Protein AF-E5DSZ2-F1 (afdb_monomer_lite)

Structure (mmCIF, N/CA/C/O backbone):
data_AF-E5DSZ2-F1
#
_entry.id   AF-E5DSZ2-F1
#
loop_
_atom_site.group_PDB
_atom_site.id
_atom_site.type_symbol
_atom_site.label_atom_id
_atom_site.label_alt_id
_atom_site.label_comp_id
_atom_site.label_asym_id
_atom_site.label_entity_id
_atom_site.label_seq_id
_atom_site.pdbx_PDB_ins_code
_atom_site.Cartn_x
_atom_site.Cartn_y
_atom_site.Cartn_z
_atom_site.occupancy
_atom_site.B_iso_or_equiv
_atom_site.auth_seq_id
_atom_site.auth_comp_id
_atom_site.auth_asym_id
_atom_site.auth_atom_id
_atom_site.pdbx_PDB_model_num
ATOM 1 N N . MET A 1 1 ? 12.166 -7.150 9.307 1.00 88.81 1 MET A N 1
ATOM 2 C CA . MET A 1 1 ? 11.653 -8.539 9.381 1.00 88.81 1 MET A CA 1
ATOM 3 C C . MET A 1 1 ? 12.293 -9.318 8.244 1.00 88.81 1 MET A C 1
ATOM 5 O O . MET A 1 1 ? 12.359 -8.753 7.164 1.00 88.81 1 MET A O 1
ATOM 9 N N . ASP A 1 2 ? 12.718 -10.570 8.440 1.00 96.94 2 ASP A N 1
ATOM 10 C CA . ASP A 1 2 ? 13.295 -11.400 7.360 1.00 96.94 2 ASP A CA 1
ATOM 11 C C . ASP A 1 2 ? 12.182 -11.939 6.436 1.00 96.94 2 ASP A C 1
ATOM 13 O O . ASP A 1 2 ? 11.826 -13.118 6.454 1.00 96.94 2 ASP A O 1
ATOM 17 N N . GLY A 1 3 ? 11.544 -11.032 5.692 1.00 97.12 3 GLY A N 1
ATOM 18 C CA . GLY A 1 3 ? 10.435 -11.312 4.781 1.00 97.12 3 GLY A CA 1
ATOM 19 C C . GLY A 1 3 ? 10.850 -11.281 3.310 1.00 97.12 3 GLY A C 1
ATOM 20 O O . GLY A 1 3 ? 11.953 -10.879 2.960 1.00 97.12 3 GLY A O 1
ATOM 21 N N . VAL A 1 4 ? 9.925 -11.641 2.413 1.00 98.06 4 VAL A N 1
ATOM 22 C CA . VAL A 1 4 ? 10.192 -11.684 0.958 1.00 98.06 4 VAL A CA 1
ATOM 23 C C . VAL A 1 4 ? 10.476 -10.321 0.319 1.00 98.06 4 VAL A C 1
ATOM 25 O O . VAL A 1 4 ? 10.918 -10.274 -0.822 1.00 98.06 4 VAL A O 1
ATOM 28 N N . HIS A 1 5 ? 10.222 -9.220 1.028 1.00 98.25 5 HIS A N 1
ATOM 29 C CA . HIS A 1 5 ? 10.560 -7.875 0.566 1.00 98.25 5 HIS A CA 1
ATOM 30 C C . HIS A 1 5 ? 12.078 -7.619 0.559 1.00 98.25 5 HIS A C 1
ATOM 32 O O . HIS A 1 5 ? 12.536 -6.740 -0.174 1.00 98.25 5 HIS A O 1
ATOM 38 N N . ASP A 1 6 ? 12.858 -8.378 1.341 1.00 98.62 6 ASP A N 1
ATOM 39 C CA . ASP A 1 6 ? 14.320 -8.296 1.364 1.00 98.62 6 ASP A CA 1
ATOM 40 C C . ASP A 1 6 ? 14.916 -9.060 0.170 1.00 98.62 6 ASP A C 1
ATOM 42 O O . ASP A 1 6 ? 15.394 -10.191 0.255 1.00 98.62 6 ASP A O 1
ATOM 46 N N . LEU A 1 7 ? 14.782 -8.449 -1.008 1.00 98.44 7 LEU A N 1
ATOM 47 C CA . LEU A 1 7 ? 15.125 -9.060 -2.294 1.00 98.44 7 LEU A CA 1
ATOM 48 C C . LEU A 1 7 ? 16.615 -8.940 -2.653 1.00 98.44 7 LEU A C 1
ATOM 50 O O . LEU A 1 7 ? 17.055 -9.500 -3.663 1.00 98.44 7 LEU A O 1
ATOM 54 N N . ALA A 1 8 ? 17.405 -8.194 -1.877 1.00 98.56 8 ALA A N 1
ATOM 55 C CA . ALA A 1 8 ? 18.798 -7.923 -2.203 1.00 98.56 8 ALA A CA 1
ATOM 56 C C . ALA A 1 8 ? 19.640 -9.210 -2.132 1.00 98.56 8 ALA A C 1
ATOM 58 O O . ALA A 1 8 ? 19.802 -9.822 -1.084 1.00 98.56 8 ALA A O 1
ATOM 59 N N . GLY A 1 9 ? 20.205 -9.621 -3.271 1.00 98.38 9 GLY A N 1
ATOM 60 C CA . GLY A 1 9 ? 21.022 -10.836 -3.372 1.00 98.38 9 GLY A CA 1
ATOM 61 C C . GLY A 1 9 ? 20.255 -12.108 -3.752 1.00 98.38 9 GLY A C 1
ATOM 62 O O . GLY A 1 9 ? 20.889 -13.137 -3.989 1.00 98.38 9 GLY A O 1
ATOM 63 N N . VAL A 1 10 ? 18.926 -12.051 -3.895 1.00 98.56 10 VAL A N 1
ATOM 64 C CA . VAL A 1 10 ? 18.129 -13.179 -4.403 1.00 98.56 10 VAL A CA 1
ATOM 65 C C . VAL A 1 10 ? 18.471 -13.451 -5.874 1.00 98.56 10 VAL A C 1
ATOM 67 O O . VAL A 1 10 ? 18.469 -12.552 -6.715 1.00 98.56 10 VAL A O 1
ATOM 70 N N . GLN A 1 11 ? 18.749 -14.713 -6.205 1.00 98.69 11 GLN A N 1
ATOM 71 C CA . GLN A 1 11 ? 19.030 -15.161 -7.572 1.00 98.69 11 GLN A CA 1
ATOM 72 C C . GLN A 1 11 ? 17.762 -15.696 -8.256 1.00 98.69 11 GLN A C 1
ATOM 74 O O . GLN A 1 11 ? 16.897 -16.275 -7.604 1.00 98.69 11 GLN A O 1
ATOM 79 N N . GLY A 1 12 ? 17.675 -15.553 -9.584 1.00 98.44 12 GLY A N 1
ATOM 80 C CA . GLY A 1 12 ? 16.615 -16.165 -10.405 1.00 98.44 12 GLY A CA 1
ATOM 81 C C . GLY A 1 12 ? 15.659 -15.193 -11.104 1.00 98.44 12 GLY A C 1
ATOM 82 O O . GLY A 1 12 ? 14.897 -15.625 -11.966 1.00 98.44 12 GLY A O 1
ATOM 83 N N . PHE A 1 13 ? 15.712 -13.891 -10.802 1.00 98.75 13 PHE A N 1
ATOM 84 C CA . PHE A 1 13 ? 14.963 -12.880 -11.557 1.00 98.75 13 PHE A CA 1
ATOM 85 C C . PHE A 1 13 ? 15.520 -12.681 -12.977 1.00 98.75 13 PHE A C 1
ATOM 87 O O . PHE A 1 13 ? 16.704 -12.894 -13.244 1.00 98.75 13 PHE A O 1
ATOM 94 N N . GLY A 1 14 ? 14.649 -12.254 -13.896 1.00 98.44 14 GLY A N 1
ATOM 95 C CA . GLY A 1 14 ? 15.021 -11.877 -15.260 1.00 98.44 14 GLY A CA 1
ATOM 96 C C . GLY A 1 14 ? 15.699 -10.503 -15.350 1.00 98.44 14 GLY A C 1
ATOM 97 O O . GLY A 1 14 ? 16.132 -9.920 -14.359 1.00 98.44 14 GLY A O 1
ATOM 98 N N . LYS A 1 15 ? 15.778 -9.959 -16.569 1.00 98.62 15 LYS A N 1
ATOM 99 C CA . LYS A 1 15 ? 16.280 -8.595 -16.796 1.00 98.62 15 LYS A CA 1
ATOM 100 C C . LYS A 1 15 ? 15.291 -7.556 -16.262 1.00 98.62 15 LYS A C 1
ATOM 102 O O . LYS A 1 15 ? 14.082 -7.755 -16.347 1.00 98.62 15 LYS A O 1
ATOM 107 N N . VAL A 1 16 ? 15.810 -6.418 -15.804 1.00 98.56 16 VAL A N 1
ATOM 108 C CA . VAL A 1 16 ? 14.995 -5.234 -15.493 1.00 98.56 16 VAL A CA 1
ATOM 109 C C . VAL A 1 16 ? 14.261 -4.775 -16.76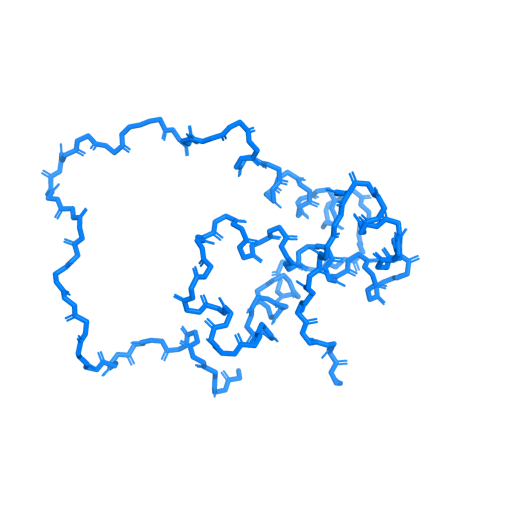6 1.00 98.56 16 VAL A C 1
ATOM 111 O O . VAL A 1 16 ? 14.911 -4.647 -17.808 1.00 98.56 16 VAL A O 1
ATOM 114 N N . PRO A 1 17 ? 12.939 -4.524 -16.722 1.00 98.19 17 PRO A N 1
ATOM 115 C CA . PRO A 1 17 ? 12.135 -4.188 -17.899 1.00 98.19 17 PRO A CA 1
ATOM 116 C C . PRO A 1 17 ? 12.245 -2.698 -18.272 1.00 98.19 17 PRO A C 1
ATOM 118 O O . PRO A 1 17 ? 11.247 -1.992 -18.362 1.00 98.19 17 PRO A O 1
ATOM 121 N N . HIS A 1 18 ? 13.465 -2.197 -18.463 1.00 98.56 18 HIS A N 1
ATOM 122 C CA . HIS A 1 18 ? 13.717 -0.814 -18.866 1.00 98.56 18 HIS A CA 1
ATOM 123 C C . HIS A 1 18 ? 15.057 -0.691 -19.604 1.00 98.56 18 HIS A C 1
ATOM 125 O O . HIS A 1 18 ? 15.983 -1.472 -19.381 1.00 98.56 18 HIS A O 1
ATOM 131 N N . THR A 1 19 ? 15.178 0.321 -20.461 1.00 98.19 19 THR A N 1
ATOM 132 C CA . THR A 1 19 ? 16.440 0.737 -21.090 1.00 98.19 19 THR A CA 1
ATOM 133 C C . THR A 1 19 ? 16.664 2.216 -20.826 1.00 98.19 19 THR A C 1
ATOM 135 O O . THR A 1 19 ? 15.698 2.969 -20.783 1.00 98.19 19 THR A O 1
ATOM 138 N N . VAL A 1 20 ? 17.921 2.645 -20.692 1.00 98.50 20 VAL A N 1
ATOM 139 C CA . VAL A 1 20 ? 18.257 4.047 -20.392 1.00 98.50 20 VAL A CA 1
ATOM 140 C C . VAL A 1 20 ? 17.540 5.027 -21.331 1.00 98.50 20 VAL A C 1
ATOM 142 O O . VAL A 1 20 ? 17.554 4.847 -22.547 1.00 98.50 20 VAL A O 1
ATOM 145 N N . ASN A 1 21 ? 16.925 6.062 -20.752 1.00 97.75 21 ASN A N 1
ATOM 146 C CA . ASN A 1 21 ? 16.159 7.108 -21.445 1.00 97.75 21 ASN A CA 1
ATOM 147 C C . ASN A 1 21 ? 14.919 6.629 -22.226 1.00 97.75 21 ASN A C 1
ATOM 149 O O . ASN A 1 21 ? 14.392 7.396 -23.031 1.00 97.75 21 ASN A O 1
ATOM 153 N N . ALA A 1 22 ? 14.449 5.393 -22.027 1.00 98.44 22 ALA A N 1
ATOM 154 C CA . ALA A 1 22 ? 13.156 4.990 -22.570 1.00 98.44 22 ALA A CA 1
ATOM 155 C C . ALA A 1 22 ? 12.027 5.784 -21.906 1.00 98.44 22 ALA A C 1
ATOM 157 O O . ALA A 1 22 ? 12.102 6.116 -20.722 1.00 98.44 22 ALA A O 1
ATOM 158 N N . ASP A 1 23 ? 10.976 6.053 -22.675 1.00 98.19 23 ASP A N 1
ATOM 159 C CA . ASP A 1 23 ? 9.751 6.630 -22.140 1.00 98.19 23 ASP A CA 1
ATOM 160 C C . ASP A 1 23 ? 9.125 5.664 -21.125 1.00 98.19 23 ASP A C 1
ATOM 162 O O . ASP A 1 23 ? 8.982 4.468 -21.391 1.00 98.19 23 ASP A O 1
ATOM 166 N N . ILE A 1 24 ? 8.794 6.190 -19.949 1.00 98.19 24 ILE A N 1
ATOM 167 C CA . ILE A 1 24 ? 8.120 5.448 -18.882 1.00 98.19 24 ILE A CA 1
ATOM 168 C C . ILE A 1 24 ? 6.602 5.646 -18.932 1.00 98.19 24 ILE A C 1
ATOM 170 O O . ILE A 1 24 ? 5.888 4.921 -18.251 1.00 98.19 24 ILE A O 1
ATOM 174 N N . GLY A 1 25 ? 6.108 6.571 -19.763 1.00 98.19 25 GLY A N 1
ATOM 175 C CA . GLY A 1 25 ? 4.704 6.954 -19.820 1.00 98.19 25 GLY A CA 1
ATOM 176 C C . GLY A 1 25 ? 4.329 8.010 -18.768 1.00 98.19 25 GLY A C 1
ATOM 177 O O . GLY A 1 25 ? 5.186 8.772 -18.310 1.00 98.19 25 GLY A O 1
ATOM 178 N N . PRO A 1 26 ? 3.035 8.122 -18.415 1.00 98.38 26 PRO A N 1
ATOM 179 C CA . PRO A 1 26 ? 2.569 9.069 -17.403 1.00 98.38 26 PRO A CA 1
ATOM 180 C C . PRO A 1 26 ? 3.038 8.680 -15.991 1.00 98.38 26 PRO A C 1
ATOM 182 O O . PRO A 1 26 ? 3.326 7.523 -15.718 1.00 98.38 26 PRO A O 1
ATOM 185 N N . THR A 1 27 ? 3.034 9.633 -15.052 1.00 98.44 27 THR A N 1
ATOM 186 C CA . THR A 1 27 ? 3.322 9.361 -13.627 1.00 98.44 27 THR A CA 1
ATOM 187 C C . THR A 1 27 ? 2.399 8.288 -13.032 1.00 98.44 27 THR A C 1
ATOM 189 O O . THR A 1 27 ? 2.836 7.484 -12.209 1.00 98.44 27 THR A O 1
ATOM 192 N N . PHE A 1 28 ? 1.129 8.292 -13.448 1.00 98.62 28 PHE A N 1
ATOM 193 C CA . PHE A 1 28 ? 0.110 7.318 -13.064 1.00 98.62 28 PHE A CA 1
ATOM 194 C C . PHE A 1 28 ? -0.480 6.685 -14.324 1.00 98.62 28 PHE A C 1
ATOM 196 O O . PHE A 1 28 ? -0.936 7.392 -15.223 1.00 98.62 28 PHE A O 1
ATOM 203 N N . HIS A 1 29 ? -0.468 5.358 -14.385 1.00 98.56 29 HIS A N 1
ATOM 204 C CA . HIS A 1 29 ? -0.966 4.547 -15.495 1.00 98.56 29 HIS A CA 1
ATOM 205 C C . HIS A 1 29 ? -2.433 4.137 -15.325 1.00 98.56 29 HIS A C 1
ATOM 207 O O . HIS A 1 29 ? -3.047 3.658 -16.280 1.00 98.56 29 HIS A O 1
ATOM 213 N N . ALA A 1 30 ? -3.004 4.339 -14.138 1.00 98.69 30 ALA A N 1
ATOM 214 C CA . ALA A 1 30 ? -4.428 4.193 -13.886 1.00 98.69 30 ALA A CA 1
ATOM 215 C C . ALA A 1 30 ? -4.937 5.293 -12.948 1.00 98.69 30 ALA A C 1
ATOM 217 O O . ALA A 1 30 ? -4.211 5.792 -12.088 1.00 98.69 30 ALA A O 1
ATOM 218 N N . GLU A 1 31 ? -6.220 5.628 -13.087 1.00 98.69 31 GLU A N 1
ATOM 219 C CA . GLU A 1 31 ? -6.863 6.731 -12.359 1.00 98.69 31 GLU A CA 1
ATOM 220 C C . GLU A 1 31 ? -6.752 6.606 -10.835 1.00 98.69 31 GLU A C 1
ATOM 222 O O . GLU A 1 31 ? -6.730 7.613 -10.141 1.00 98.69 31 GLU A O 1
ATOM 227 N N . TRP A 1 32 ? -6.653 5.393 -10.290 1.00 98.69 32 TRP A N 1
ATOM 228 C CA . TRP A 1 32 ? -6.611 5.154 -8.845 1.00 98.69 32 TRP A CA 1
ATOM 229 C C . TRP A 1 32 ? -5.198 5.207 -8.243 1.00 98.69 32 TRP A C 1
ATOM 231 O O . TRP A 1 32 ? -5.069 5.266 -7.023 1.00 98.69 32 TRP A O 1
ATOM 241 N N . GLU A 1 33 ? -4.131 5.196 -9.050 1.00 98.88 33 GLU A N 1
ATOM 242 C CA . GLU A 1 33 ? -2.756 4.992 -8.552 1.00 98.88 33 GLU A CA 1
ATOM 243 C C . GLU A 1 33 ? -2.242 6.122 -7.648 1.00 98.88 33 GLU A C 1
ATOM 245 O O . GLU A 1 33 ? -1.318 5.921 -6.862 1.00 98.88 33 GLU A O 1
ATOM 250 N N . HIS A 1 34 ? -2.866 7.299 -7.700 1.00 98.75 34 HIS A N 1
ATOM 251 C CA . HIS A 1 34 ? -2.542 8.407 -6.803 1.00 98.75 34 HIS A CA 1
ATOM 252 C C . HIS A 1 34 ? -3.094 8.209 -5.378 1.00 98.75 34 HIS A C 1
ATOM 254 O O . HIS A 1 34 ? -2.511 8.708 -4.412 1.00 98.75 34 HIS A O 1
ATOM 260 N N . LEU A 1 35 ? -4.188 7.453 -5.227 1.00 98.81 35 LEU A N 1
ATOM 261 C CA . LEU A 1 35 ? -4.892 7.247 -3.960 1.00 98.81 35 LEU A CA 1
ATOM 262 C C . LEU A 1 35 ? -4.020 6.678 -2.833 1.00 98.81 35 LEU A C 1
ATOM 264 O O . LEU A 1 35 ? -4.054 7.268 -1.753 1.00 98.81 35 LEU A O 1
ATOM 268 N N . PRO A 1 36 ? -3.232 5.593 -3.007 1.00 98.81 36 PRO A N 1
ATOM 269 C CA . PRO A 1 36 ? -2.449 5.032 -1.904 1.00 98.81 36 PRO A CA 1
ATOM 270 C C . PRO A 1 36 ? -1.529 6.061 -1.244 1.00 98.81 36 PRO A C 1
ATOM 272 O O . PRO A 1 36 ? -1.430 6.103 -0.021 1.00 98.81 36 PRO A O 1
ATOM 275 N N . TYR A 1 37 ? -0.891 6.930 -2.030 1.00 98.81 37 TYR A N 1
ATOM 276 C CA . TYR A 1 37 ? 0.001 7.958 -1.495 1.00 98.81 37 TYR A CA 1
ATOM 277 C C . TYR A 1 37 ? -0.752 9.153 -0.924 1.00 98.81 37 TYR A C 1
ATOM 279 O O . TYR A 1 37 ? -0.390 9.628 0.151 1.00 98.81 37 TYR A O 1
ATOM 287 N N . SER A 1 38 ? -1.819 9.611 -1.580 1.00 98.81 38 SER A N 1
ATOM 288 C CA . SER A 1 38 ? -2.670 10.669 -1.029 1.00 98.81 38 SER A CA 1
ATOM 289 C C . SER A 1 38 ? -3.266 10.268 0.325 1.00 98.81 38 SER A C 1
ATOM 291 O O . SER A 1 38 ? -3.215 11.047 1.274 1.00 98.81 38 SER A O 1
ATOM 293 N N . LEU A 1 39 ? -3.771 9.038 0.446 1.00 98.88 39 LEU A N 1
ATOM 294 C CA . LEU A 1 39 ? -4.381 8.519 1.672 1.00 98.88 39 LEU A CA 1
ATOM 295 C C . LEU A 1 39 ? -3.346 8.169 2.743 1.00 98.88 39 LEU A C 1
ATOM 297 O O . LEU A 1 39 ? -3.601 8.394 3.924 1.00 98.88 39 LEU A O 1
ATOM 301 N N . MET A 1 40 ? -2.162 7.689 2.351 1.00 98.81 40 MET A N 1
ATOM 302 C CA . MET A 1 40 ? -1.026 7.566 3.265 1.00 98.81 40 MET A CA 1
ATOM 303 C C . MET A 1 40 ? -0.705 8.922 3.901 1.00 98.81 40 MET A C 1
ATOM 305 O O . MET A 1 40 ? -0.608 9.012 5.122 1.00 98.81 40 MET A O 1
ATOM 309 N N . PHE A 1 41 ? -0.563 9.985 3.100 1.00 98.81 41 PHE A N 1
ATOM 310 C CA . PHE A 1 41 ? -0.261 11.313 3.636 1.00 98.81 41 PHE A CA 1
ATOM 311 C C . PHE A 1 41 ? -1.410 11.899 4.450 1.00 98.81 41 PHE A C 1
ATOM 313 O O . PHE A 1 41 ? -1.134 12.531 5.463 1.00 98.81 41 PHE A O 1
ATOM 320 N N . ALA A 1 42 ? -2.668 11.637 4.093 1.00 98.81 42 ALA A N 1
ATOM 321 C CA . ALA A 1 42 ? -3.791 11.980 4.960 1.00 98.81 42 ALA A CA 1
ATOM 322 C C . ALA A 1 42 ? -3.659 11.281 6.328 1.00 98.81 42 ALA A C 1
ATOM 324 O O . ALA A 1 42 ? -3.706 11.937 7.364 1.00 98.81 42 ALA A O 1
ATOM 325 N N . GLY A 1 43 ? -3.400 9.970 6.347 1.00 98.75 43 GLY A N 1
ATOM 326 C CA . GLY A 1 43 ? -3.205 9.201 7.580 1.00 98.75 43 GLY A CA 1
ATOM 327 C C . GLY A 1 43 ? -2.044 9.696 8.449 1.00 98.75 43 GLY A C 1
ATOM 328 O O . GLY A 1 43 ? -2.183 9.772 9.670 1.00 98.75 43 GLY A O 1
ATOM 329 N N . VAL A 1 44 ? -0.926 10.078 7.823 1.00 98.25 44 VAL A N 1
ATOM 330 C CA . VAL A 1 44 ? 0.285 10.554 8.512 1.00 98.25 44 VAL A CA 1
ATOM 331 C C . VAL A 1 44 ? 0.159 12.007 8.973 1.00 98.25 44 VAL A C 1
ATOM 333 O O . VAL A 1 44 ? 0.410 12.303 10.137 1.00 98.25 44 VAL A O 1
ATOM 336 N N . ALA A 1 45 ? -0.175 12.923 8.065 1.00 97.62 45 ALA A N 1
ATOM 337 C CA . ALA A 1 45 ? -0.079 14.362 8.303 1.00 97.62 45 ALA A CA 1
ATOM 338 C C . ALA A 1 45 ? -1.370 14.966 8.865 1.00 97.62 45 ALA A C 1
ATOM 340 O O . ALA A 1 45 ? -1.300 15.849 9.715 1.00 97.62 45 ALA A O 1
ATOM 341 N N . GLU A 1 46 ? -2.530 14.486 8.414 1.00 98.25 46 GLU A N 1
ATOM 342 C CA . GLU A 1 46 ? -3.824 15.077 8.773 1.00 98.25 46 GLU A CA 1
ATOM 343 C C . GLU A 1 46 ? -4.466 14.359 9.966 1.00 98.25 46 GLU A C 1
ATOM 345 O O . GLU A 1 46 ? -4.933 15.003 10.902 1.00 98.25 46 GLU A O 1
ATOM 350 N N . LEU A 1 47 ? -4.475 13.020 9.960 1.00 98.31 47 LEU A N 1
ATOM 351 C CA . LEU A 1 47 ? -5.066 12.225 11.042 1.00 98.31 47 LEU A CA 1
ATOM 352 C C . LEU A 1 47 ? -4.077 11.930 12.179 1.00 98.31 47 LEU A C 1
ATOM 354 O O . LEU A 1 47 ? -4.507 11.667 13.300 1.00 98.31 47 LEU A O 1
ATOM 358 N N . GLY A 1 48 ? -2.769 11.923 11.898 1.00 98.25 48 GLY A N 1
ATOM 359 C CA . GLY A 1 48 ? -1.748 11.496 12.861 1.00 98.25 48 GLY A CA 1
ATOM 360 C C . GLY A 1 48 ? -1.935 10.049 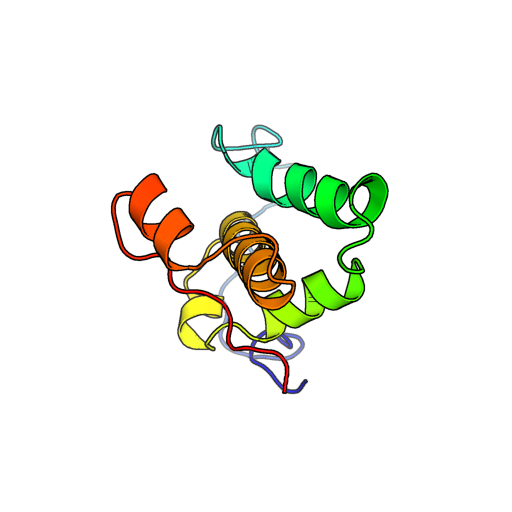13.340 1.00 98.25 48 GLY A C 1
ATOM 361 O O . GLY A 1 48 ? -1.578 9.723 14.471 1.00 98.25 48 GLY A O 1
ATOM 362 N N . ALA A 1 49 ? -2.538 9.192 12.510 1.00 98.50 49 ALA A N 1
ATOM 363 C CA . ALA A 1 49 ? -2.968 7.845 12.887 1.00 98.50 49 ALA A CA 1
ATOM 364 C C . ALA A 1 49 ? -1.826 6.817 12.876 1.00 98.50 49 ALA A C 1
ATOM 366 O O . ALA A 1 49 ? -1.846 5.847 13.636 1.00 98.50 49 ALA A O 1
ATOM 367 N N . PHE A 1 50 ? -0.848 7.013 11.993 1.00 98.62 50 PHE A N 1
ATOM 368 C CA . PHE A 1 50 ? 0.316 6.148 11.825 1.00 98.62 50 PHE A CA 1
ATOM 369 C C . PHE A 1 50 ? 1.486 6.925 11.212 1.00 98.62 50 PHE A C 1
ATOM 371 O O . PHE A 1 50 ? 1.318 7.984 10.610 1.00 98.62 50 PHE A O 1
ATOM 378 N N . SER A 1 51 ? 2.686 6.379 11.358 1.00 98.69 51 SER A N 1
ATOM 379 C CA . SER A 1 51 ? 3.928 6.874 10.765 1.00 98.69 51 SER A CA 1
ATOM 380 C C . SER A 1 51 ? 4.173 6.305 9.363 1.00 98.69 51 SER A C 1
ATOM 382 O O . SER A 1 51 ? 3.612 5.282 8.969 1.00 98.69 51 SER A O 1
ATOM 384 N N . VAL A 1 52 ? 5.078 6.932 8.603 1.00 98.81 52 VAL A N 1
ATOM 385 C CA . VAL A 1 52 ? 5.546 6.374 7.317 1.00 98.81 52 VAL A CA 1
ATOM 386 C C . VAL A 1 52 ? 6.243 5.022 7.530 1.00 98.81 52 VAL A C 1
ATOM 388 O O . VAL A 1 52 ? 6.169 4.140 6.680 1.00 98.81 52 VAL A O 1
ATOM 391 N N . ASP A 1 53 ? 6.894 4.830 8.674 1.00 98.69 53 ASP A N 1
ATOM 392 C CA . ASP A 1 53 ? 7.552 3.581 9.058 1.00 98.69 53 ASP A CA 1
ATOM 393 C C . ASP A 1 53 ? 6.547 2.445 9.282 1.00 98.69 53 ASP A C 1
ATOM 395 O O . ASP A 1 53 ? 6.750 1.344 8.771 1.00 98.69 53 ASP A O 1
ATOM 399 N N . GLU A 1 54 ? 5.410 2.723 9.926 1.00 98.69 54 GLU A N 1
ATOM 400 C CA . GLU A 1 54 ? 4.296 1.769 10.023 1.00 98.69 54 GLU A CA 1
ATOM 401 C C . GLU A 1 54 ? 3.733 1.394 8.645 1.00 98.69 54 GLU A C 1
ATOM 403 O O . GLU A 1 54 ? 3.370 0.237 8.433 1.00 98.69 54 GLU A O 1
ATOM 408 N N . VAL A 1 55 ? 3.719 2.330 7.686 1.00 98.81 55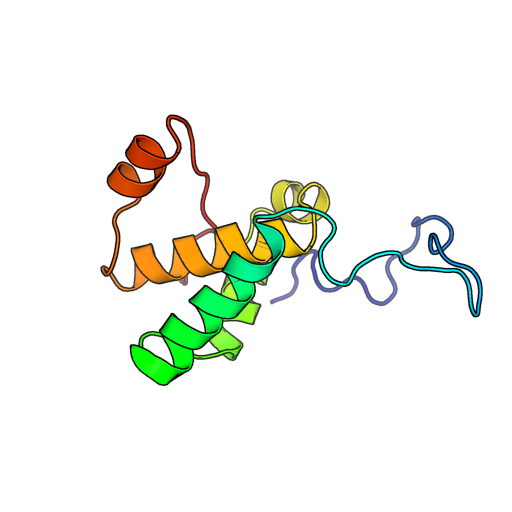 VAL A N 1
ATOM 409 C CA . VAL A 1 55 ? 3.298 2.062 6.297 1.00 98.81 55 VAL A CA 1
ATOM 410 C C . VAL A 1 55 ? 4.284 1.140 5.577 1.00 98.81 55 VAL A C 1
ATOM 412 O O . VAL A 1 55 ? 3.868 0.250 4.836 1.00 98.81 55 VAL A O 1
ATOM 415 N N . ARG A 1 56 ? 5.595 1.295 5.800 1.00 98.81 56 ARG A N 1
ATOM 416 C CA . ARG A 1 56 ? 6.584 0.338 5.272 1.00 98.81 56 ARG A CA 1
ATOM 417 C C . ARG A 1 56 ? 6.340 -1.043 5.870 1.00 98.81 56 ARG A C 1
ATOM 419 O O . ARG A 1 56 ? 6.152 -2.008 5.134 1.00 98.81 56 ARG A O 1
ATOM 426 N N . TYR A 1 57 ? 6.230 -1.109 7.193 1.00 98.62 57 TYR A N 1
ATOM 427 C CA . TYR A 1 57 ? 6.083 -2.372 7.900 1.00 98.62 57 TYR A CA 1
ATOM 428 C C . TYR A 1 57 ? 4.774 -3.107 7.567 1.00 98.62 57 TYR A C 1
ATOM 430 O O . TYR A 1 57 ? 4.785 -4.321 7.398 1.00 98.62 57 TYR A O 1
ATOM 438 N N . VAL A 1 58 ? 3.638 -2.420 7.399 1.00 98.75 58 VAL A N 1
ATOM 439 C CA . VAL A 1 58 ? 2.378 -3.089 7.006 1.00 98.75 58 VAL A CA 1
ATOM 440 C C . VAL A 1 58 ? 2.443 -3.708 5.608 1.00 98.75 58 VAL A C 1
ATOM 442 O O . VAL A 1 58 ? 1.821 -4.743 5.367 1.00 98.75 58 VAL A O 1
ATOM 445 N N . VAL A 1 59 ? 3.230 -3.133 4.696 1.00 98.81 59 VAL A N 1
ATOM 446 C CA . VAL A 1 59 ? 3.491 -3.736 3.382 1.00 98.81 59 VAL A CA 1
ATOM 447 C C . VAL A 1 59 ? 4.408 -4.958 3.526 1.00 98.81 59 VAL A C 1
ATOM 449 O O . VAL A 1 59 ? 4.175 -5.978 2.881 1.00 98.81 59 VAL A O 1
ATOM 452 N N . GLU A 1 60 ? 5.396 -4.915 4.423 1.00 98.69 60 GLU A N 1
ATOM 453 C CA . GLU A 1 60 ? 6.242 -6.075 4.758 1.00 98.69 60 GLU A CA 1
ATOM 454 C C . GLU A 1 60 ? 5.454 -7.228 5.409 1.00 98.69 60 GLU A C 1
ATOM 456 O O . GLU A 1 60 ? 5.842 -8.388 5.269 1.00 98.69 60 GLU A O 1
ATOM 461 N N . ARG A 1 61 ? 4.332 -6.918 6.079 1.00 98.50 61 ARG A N 1
ATOM 462 C CA . ARG A 1 61 ? 3.410 -7.880 6.713 1.00 98.50 61 ARG A CA 1
ATOM 463 C C . ARG A 1 61 ? 2.428 -8.556 5.749 1.00 98.50 61 ARG A C 1
ATOM 465 O O . ARG A 1 61 ? 1.654 -9.421 6.177 1.00 98.50 61 ARG A O 1
ATOM 472 N N . MET A 1 62 ? 2.420 -8.188 4.466 1.00 98.75 62 MET A N 1
ATOM 473 C CA . MET A 1 62 ? 1.624 -8.903 3.465 1.00 98.75 62 MET A CA 1
ATOM 474 C C . MET A 1 62 ? 1.998 -10.392 3.441 1.00 98.75 62 MET A C 1
ATOM 476 O O . MET A 1 62 ? 3.145 -10.778 3.675 1.00 98.75 62 MET A O 1
ATOM 480 N N . GLU A 1 63 ? 1.025 -11.257 3.144 1.00 98.50 63 GLU A N 1
ATOM 481 C CA . GLU A 1 63 ? 1.317 -12.675 2.926 1.00 98.50 63 GLU A CA 1
ATOM 482 C C . GLU A 1 63 ? 2.354 -12.819 1.788 1.00 98.50 63 GLU A C 1
ATOM 484 O O . GLU A 1 63 ? 2.231 -12.126 0.776 1.00 98.50 63 GLU A O 1
ATOM 489 N N . PRO A 1 64 ? 3.389 -13.674 1.927 1.00 98.50 64 PRO A N 1
ATOM 490 C CA . PRO A 1 64 ? 4.506 -13.710 0.985 1.00 98.50 64 PRO A CA 1
ATOM 491 C C . PRO A 1 64 ? 4.130 -13.875 -0.489 1.00 98.50 64 PRO A C 1
ATOM 493 O O . PRO A 1 64 ? 4.729 -13.231 -1.346 1.00 98.50 64 PRO A O 1
ATOM 496 N N . ARG A 1 65 ? 3.152 -14.725 -0.819 1.00 98.50 65 ARG A N 1
ATOM 497 C CA . ARG A 1 65 ? 2.727 -14.904 -2.214 1.00 98.50 65 ARG A CA 1
ATOM 498 C C . ARG A 1 65 ? 1.952 -13.689 -2.688 1.00 98.50 65 ARG A C 1
ATOM 500 O O . ARG A 1 65 ? 2.242 -13.227 -3.784 1.00 98.50 65 ARG A O 1
ATOM 507 N N . HIS A 1 66 ? 1.045 -13.169 -1.859 1.00 98.69 66 HIS A N 1
ATOM 508 C CA . HIS A 1 66 ? 0.289 -11.945 -2.109 1.00 98.69 66 HIS A CA 1
ATOM 509 C C . HIS A 1 66 ? 1.245 -10.789 -2.439 1.00 98.69 66 HIS A C 1
ATOM 511 O O . HIS A 1 66 ? 1.159 -10.221 -3.518 1.00 98.69 66 HIS A O 1
ATOM 517 N N . TYR A 1 67 ? 2.269 -10.547 -1.612 1.00 98.75 67 TYR A N 1
ATOM 518 C CA . TYR A 1 67 ? 3.296 -9.532 -1.876 1.00 98.75 67 TYR A CA 1
ATOM 519 C C . TYR A 1 67 ? 3.931 -9.664 -3.273 1.00 98.75 67 TYR A C 1
ATOM 521 O O . TYR A 1 67 ? 4.085 -8.673 -3.988 1.00 98.75 67 TYR A O 1
ATOM 529 N N . MET A 1 68 ? 4.294 -10.890 -3.667 1.00 98.62 68 MET A N 1
ATOM 530 C CA . MET A 1 68 ? 5.006 -11.158 -4.921 1.00 98.62 68 MET A CA 1
ATOM 531 C C . MET A 1 68 ? 4.124 -11.053 -6.171 1.00 98.62 68 MET A C 1
ATOM 533 O O . MET A 1 68 ? 4.660 -10.847 -7.260 1.00 98.62 68 MET A O 1
ATOM 537 N N . MET A 1 69 ? 2.803 -11.209 -6.040 1.00 98.50 69 MET A N 1
ATOM 538 C CA . MET A 1 69 ? 1.860 -11.108 -7.162 1.00 98.50 69 MET A CA 1
ATOM 539 C C . MET A 1 69 ? 1.157 -9.748 -7.263 1.00 98.50 69 MET A C 1
ATOM 541 O O . MET A 1 69 ? 0.569 -9.459 -8.303 1.00 98.50 69 MET A O 1
ATOM 545 N N . THR A 1 70 ? 1.246 -8.905 -6.231 1.00 98.75 70 THR A N 1
ATOM 546 C CA . THR A 1 70 ? 0.592 -7.592 -6.193 1.00 98.75 70 THR A CA 1
ATOM 547 C C . THR A 1 70 ? 1.477 -6.489 -6.797 1.00 98.75 70 THR A C 1
ATOM 549 O O . THR A 1 70 ? 2.623 -6.319 -6.362 1.00 98.75 70 THR A O 1
ATOM 552 N N . PRO A 1 71 ? 0.970 -5.678 -7.748 1.00 98.69 71 PRO A N 1
ATOM 553 C CA . PRO A 1 71 ? 1.647 -4.489 -8.272 1.00 98.69 71 PRO A CA 1
ATOM 554 C C . PRO A 1 71 ? 1.999 -3.444 -7.204 1.00 98.69 71 PRO A C 1
ATOM 556 O O . PRO A 1 71 ? 1.407 -3.389 -6.130 1.00 98.69 71 PRO A O 1
ATOM 559 N N . TYR A 1 72 ? 2.954 -2.563 -7.516 1.00 98.81 72 TYR A N 1
ATOM 560 C CA . TYR A 1 72 ? 3.523 -1.625 -6.542 1.00 98.81 72 TYR A CA 1
ATOM 561 C C . TYR A 1 72 ? 2.477 -0.762 -5.821 1.00 98.81 72 TYR A C 1
ATOM 563 O O . TYR A 1 72 ? 2.417 -0.803 -4.595 1.00 98.81 72 TYR A O 1
ATOM 571 N N . TYR A 1 73 ? 1.642 -0.018 -6.554 1.00 98.88 73 TYR A N 1
ATOM 572 C CA . TYR A 1 73 ? 0.649 0.872 -5.943 1.00 98.88 73 TYR A CA 1
ATOM 573 C C . TYR A 1 73 ? -0.436 0.110 -5.172 1.00 98.88 73 TYR A C 1
ATOM 575 O O . TYR A 1 73 ? -0.880 0.568 -4.121 1.00 98.88 73 TYR A O 1
ATOM 583 N N . GLU A 1 74 ? -0.813 -1.082 -5.635 1.00 98.88 74 GLU A N 1
ATOM 584 C CA . GLU A 1 74 ? -1.832 -1.906 -4.981 1.00 98.88 74 GLU A CA 1
ATOM 585 C C . GLU A 1 74 ? -1.365 -2.413 -3.606 1.00 98.88 74 GLU A C 1
ATOM 587 O O . GLU A 1 74 ? -2.152 -2.427 -2.660 1.00 98.88 74 GLU A O 1
ATOM 592 N N . ARG A 1 75 ? -0.065 -2.697 -3.427 1.00 98.88 75 ARG A N 1
ATOM 593 C CA . ARG A 1 75 ? 0.487 -3.030 -2.098 1.00 98.88 75 ARG A CA 1
ATOM 594 C C . ARG A 1 75 ? 0.247 -1.920 -1.075 1.00 98.88 75 ARG A C 1
ATOM 596 O O . ARG A 1 75 ? -0.057 -2.206 0.079 1.00 98.88 75 ARG A O 1
ATOM 603 N N . TYR A 1 76 ? 0.348 -0.657 -1.489 1.00 98.88 76 TYR A N 1
ATOM 604 C CA . TYR A 1 76 ? 0.089 0.480 -0.603 1.00 98.88 76 TYR A CA 1
ATOM 605 C C . TYR A 1 76 ? -1.404 0.730 -0.381 1.00 98.88 76 TYR A C 1
ATOM 607 O O . TYR A 1 76 ? -1.770 1.185 0.698 1.00 98.88 76 TYR A O 1
ATOM 615 N N . VAL A 1 77 ? -2.272 0.388 -1.339 1.00 98.9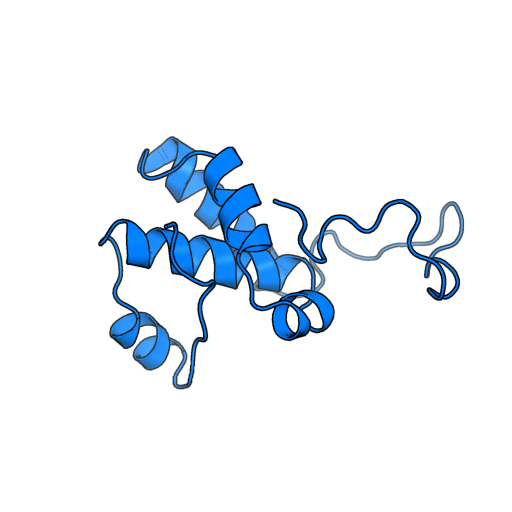4 77 VAL A N 1
ATOM 616 C CA . VAL A 1 77 ? -3.728 0.382 -1.113 1.00 98.94 77 VAL A CA 1
ATOM 617 C C . VAL A 1 77 ? -4.075 -0.612 -0.003 1.00 98.94 77 VAL A C 1
ATOM 619 O O . VAL A 1 77 ? -4.720 -0.237 0.975 1.00 98.94 77 VAL A O 1
ATOM 622 N N . ILE A 1 78 ? -3.570 -1.846 -0.103 1.00 98.88 78 ILE A N 1
ATOM 623 C CA . ILE A 1 78 ? -3.772 -2.898 0.905 1.00 98.88 78 ILE A CA 1
ATOM 624 C C . ILE A 1 78 ? -3.170 -2.493 2.254 1.00 98.88 78 ILE A C 1
ATOM 626 O O . ILE A 1 78 ? -3.821 -2.628 3.289 1.00 98.88 78 ILE A O 1
ATOM 630 N N . GLY A 1 79 ? -1.945 -1.961 2.252 1.00 98.75 79 GLY A N 1
ATOM 631 C CA . GLY A 1 79 ? -1.244 -1.556 3.468 1.00 98.75 79 GLY A CA 1
ATOM 632 C C . GLY A 1 79 ? -1.937 -0.420 4.222 1.00 98.75 79 GLY A C 1
ATOM 633 O O . GLY A 1 79 ? -2.146 -0.519 5.430 1.00 98.75 79 GLY A O 1
ATOM 634 N N . VAL A 1 80 ? -2.341 0.646 3.521 1.00 98.88 80 VAL A N 1
ATOM 635 C CA . VAL A 1 80 ? -3.061 1.770 4.141 1.00 98.88 80 VAL A CA 1
ATOM 636 C C . VAL A 1 80 ? -4.430 1.320 4.650 1.00 98.88 80 VAL A C 1
ATOM 638 O O . VAL A 1 80 ? -4.790 1.669 5.771 1.00 98.88 80 VAL A O 1
ATOM 641 N N . ALA A 1 81 ? -5.165 0.501 3.890 1.00 98.88 81 ALA A N 1
ATOM 642 C CA . ALA A 1 81 ? -6.436 -0.061 4.345 1.00 98.88 81 ALA A CA 1
ATOM 643 C C . ALA A 1 81 ? -6.269 -0.902 5.624 1.00 98.88 81 ALA A C 1
ATOM 645 O O . ALA A 1 81 ? -7.023 -0.724 6.578 1.00 98.88 81 ALA A O 1
ATOM 646 N N . ALA A 1 82 ? -5.239 -1.753 5.685 1.00 98.81 82 ALA A N 1
ATOM 647 C CA . ALA A 1 82 ? -4.942 -2.563 6.863 1.00 98.81 82 ALA A CA 1
ATOM 648 C C . ALA A 1 82 ? -4.630 -1.698 8.094 1.00 98.81 82 ALA A C 1
ATOM 650 O O . ALA A 1 82 ? -5.181 -1.944 9.164 1.00 98.81 82 ALA A O 1
ATOM 651 N N . LEU A 1 83 ? -3.830 -0.635 7.940 1.00 98.81 83 LEU A N 1
ATOM 652 C CA . LEU A 1 83 ? -3.571 0.313 9.029 1.00 98.81 83 LEU A CA 1
ATOM 653 C C . LEU A 1 83 ? -4.846 1.023 9.488 1.00 98.81 83 LEU A C 1
ATOM 655 O O . LEU A 1 83 ? -5.071 1.142 10.688 1.00 98.81 83 LEU A O 1
ATOM 659 N N . MET A 1 84 ? -5.702 1.473 8.569 1.00 98.75 84 MET A N 1
ATOM 660 C CA . MET A 1 84 ? -6.963 2.123 8.944 1.00 98.75 84 MET A CA 1
ATOM 661 C C . MET A 1 84 ? -7.872 1.192 9.759 1.00 98.75 84 MET A C 1
ATOM 663 O O . MET A 1 84 ? -8.513 1.649 10.707 1.00 98.75 84 MET A O 1
ATOM 667 N N . VAL A 1 85 ? -7.883 -0.106 9.439 1.00 98.75 85 VAL A N 1
ATOM 668 C CA . VAL A 1 85 ? -8.613 -1.122 10.210 1.00 98.75 85 VAL A CA 1
ATOM 669 C C . VAL A 1 85 ? -7.960 -1.379 11.570 1.00 98.75 85 VAL A C 1
ATOM 671 O O . VAL A 1 85 ? -8.640 -1.365 12.592 1.00 98.75 85 VAL A O 1
ATOM 674 N N . GLU A 1 86 ? -6.636 -1.535 11.624 1.00 98.44 86 GLU A N 1
ATOM 675 C CA . GLU A 1 86 ? -5.890 -1.746 12.876 1.00 98.44 86 GLU A CA 1
ATOM 676 C C . GLU A 1 86 ? -6.024 -0.580 13.860 1.00 98.44 86 GLU A C 1
ATOM 678 O O . GLU A 1 86 ? -6.063 -0.786 15.073 1.00 98.44 86 GLU A O 1
ATOM 683 N N . LYS A 1 87 ? -6.113 0.652 13.352 1.00 98.19 87 LYS A N 1
ATOM 684 C CA . LYS A 1 87 ? -6.323 1.856 14.167 1.00 98.19 87 LYS A CA 1
ATOM 685 C C . LYS A 1 87 ? -7.796 2.088 14.531 1.00 98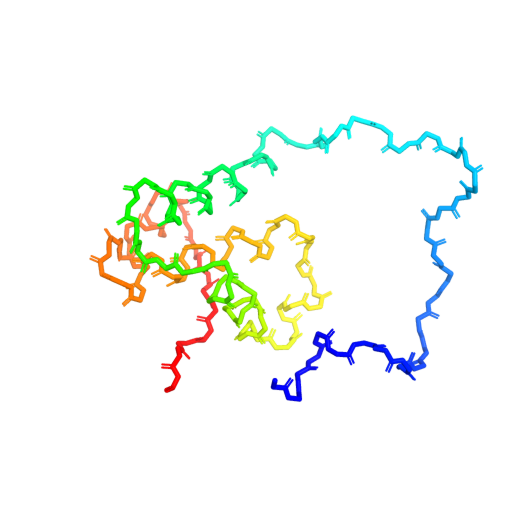.19 87 LYS A C 1
ATOM 687 O O . LYS A 1 87 ? -8.088 3.056 15.228 1.00 98.19 87 LYS A O 1
ATOM 692 N N . GLY A 1 88 ? -8.715 1.230 14.077 1.00 98.19 88 GLY A N 1
ATOM 693 C CA . GLY A 1 88 ? -10.151 1.340 14.347 1.00 98.19 88 GLY A CA 1
ATOM 694 C C . GLY A 1 88 ? -10.832 2.528 13.660 1.00 98.19 88 GLY A C 1
ATOM 695 O O . GLY A 1 88 ? -11.878 2.975 14.121 1.00 98.19 88 GLY A O 1
ATOM 696 N N . ILE A 1 89 ? -10.227 3.064 12.595 1.00 98.56 89 ILE A N 1
ATOM 697 C CA . ILE A 1 89 ? -10.773 4.179 11.804 1.00 98.56 89 ILE A CA 1
ATOM 698 C C . ILE A 1 89 ? -11.796 3.657 10.794 1.00 98.56 89 ILE A C 1
ATOM 700 O O . ILE A 1 89 ? -12.815 4.304 10.572 1.00 98.56 89 ILE A O 1
ATOM 704 N N . LEU A 1 90 ? -11.518 2.491 10.209 1.00 98.69 90 LEU A N 1
ATOM 705 C CA . LEU A 1 90 ? -12.407 1.761 9.307 1.00 98.69 90 LEU A CA 1
ATOM 706 C C . LEU A 1 90 ? -12.589 0.327 9.823 1.00 98.69 90 LEU A C 1
ATOM 708 O O . LEU A 1 90 ? -11.829 -0.154 10.664 1.00 98.69 90 LEU A O 1
ATOM 712 N N . THR A 1 91 ? -13.567 -0.382 9.280 1.00 98.69 91 THR A N 1
ATOM 713 C CA . THR A 1 91 ? -13.756 -1.827 9.452 1.00 98.69 91 THR A CA 1
ATOM 714 C C . THR A 1 91 ? -13.390 -2.584 8.172 1.00 98.69 91 THR A C 1
ATOM 716 O O . THR A 1 91 ? -13.358 -2.022 7.081 1.00 98.69 91 THR A O 1
ATOM 719 N N . GLN A 1 92 ? -13.100 -3.884 8.262 1.00 98.56 92 GLN A N 1
ATOM 720 C CA . GLN A 1 92 ? -12.923 -4.692 7.046 1.00 98.56 92 GLN A CA 1
ATOM 721 C C . GLN A 1 92 ? -14.252 -4.851 6.286 1.00 98.56 92 GLN A C 1
ATOM 723 O O . GLN A 1 92 ? -14.280 -4.825 5.059 1.00 98.56 92 GLN A O 1
ATOM 728 N N . GLU A 1 93 ? -15.363 -4.955 7.014 1.00 98.69 93 GLU A N 1
ATOM 729 C CA . GLU A 1 93 ? -16.701 -5.156 6.451 1.00 98.69 93 GLU A CA 1
ATOM 730 C C . GLU A 1 93 ? -17.161 -3.967 5.596 1.00 98.69 93 GLU A C 1
ATOM 732 O O . GLU A 1 93 ? -17.734 -4.165 4.524 1.00 98.69 93 GLU A O 1
ATOM 737 N N . GLU A 1 94 ? -16.887 -2.726 6.017 1.00 98.69 94 GLU A N 1
ATOM 738 C CA . GLU A 1 94 ? -17.225 -1.556 5.198 1.00 98.69 94 GLU A CA 1
ATOM 739 C C . GLU A 1 94 ? -16.377 -1.481 3.920 1.00 98.69 94 GLU A C 1
ATOM 741 O O . GLU A 1 94 ? -16.909 -1.127 2.868 1.00 98.69 94 GLU A O 1
ATOM 746 N N . LEU A 1 95 ? -15.094 -1.868 3.979 1.00 98.75 95 LEU A N 1
ATOM 747 C CA . LEU A 1 95 ? -14.214 -1.911 2.809 1.00 98.75 95 LEU A CA 1
ATOM 748 C C . LEU A 1 95 ? -14.718 -2.929 1.784 1.00 98.75 95 LEU A C 1
ATOM 750 O O . LEU A 1 95 ? -14.835 -2.606 0.604 1.00 98.75 95 LEU A O 1
ATOM 754 N N . GLU A 1 96 ? -15.061 -4.136 2.234 1.00 98.69 96 GLU A N 1
ATOM 755 C CA . GLU A 1 96 ? -15.585 -5.201 1.372 1.00 98.69 96 GLU A CA 1
ATOM 756 C C . GLU A 1 96 ? -16.945 -4.831 0.765 1.00 98.69 96 GLU A C 1
ATOM 758 O O . GLU A 1 96 ? -17.189 -5.060 -0.423 1.00 98.69 96 GLU A O 1
ATOM 763 N N . SER A 1 97 ? -17.816 -4.195 1.555 1.00 98.62 97 SER A N 1
ATOM 764 C CA . SER A 1 97 ? -19.114 -3.694 1.094 1.00 98.62 97 SER A CA 1
ATOM 765 C C . SER A 1 97 ? -18.960 -2.625 0.005 1.00 98.62 97 SER A C 1
ATOM 767 O O . SER A 1 97 ? -19.597 -2.716 -1.046 1.00 98.62 97 SER A O 1
ATOM 769 N N . LEU A 1 98 ? -18.073 -1.643 0.211 1.00 98.56 98 LEU A N 1
ATOM 770 C CA . LEU A 1 98 ? -17.816 -0.563 -0.749 1.00 98.56 98 LEU A CA 1
ATOM 771 C C . LEU A 1 98 ? -17.104 -1.052 -2.015 1.00 98.56 98 LEU A C 1
ATOM 773 O O . LEU A 1 98 ? -17.407 -0.574 -3.108 1.00 98.56 98 LEU A O 1
ATOM 777 N N . ALA A 1 99 ? -16.179 -2.006 -1.883 1.00 98.38 99 ALA A N 1
ATOM 778 C CA . ALA A 1 99 ? -15.497 -2.627 -3.015 1.00 98.38 99 ALA A CA 1
ATOM 779 C C . ALA A 1 99 ? -16.401 -3.600 -3.794 1.00 98.38 99 ALA A C 1
ATOM 781 O O . ALA A 1 99 ? -16.092 -3.948 -4.934 1.00 98.38 99 ALA A O 1
ATOM 782 N N . GLY A 1 100 ? -17.513 -4.045 -3.196 1.00 98.50 100 GLY A N 1
ATOM 783 C CA . GLY A 1 100 ? -18.411 -5.038 -3.781 1.00 98.50 100 GLY A CA 1
ATOM 784 C C . GLY A 1 100 ? -17.798 -6.440 -3.853 1.00 98.50 100 GLY A C 1
ATOM 785 O O . GLY A 1 100 ? -18.159 -7.222 -4.735 1.00 98.50 100 GLY A O 1
ATOM 786 N N . GLY A 1 101 ? -16.855 -6.765 -2.964 1.00 98.19 101 GLY A N 1
ATOM 787 C CA . GLY A 1 101 ? -16.131 -8.033 -2.986 1.00 98.19 101 GLY A CA 1
ATOM 788 C C . GLY A 1 101 ? -15.033 -8.143 -1.923 1.00 98.19 101 GLY A C 1
ATOM 789 O O . GLY A 1 101 ? -14.851 -7.222 -1.129 1.00 98.19 101 GLY A O 1
ATOM 790 N N . PRO A 1 102 ? -14.298 -9.272 -1.894 1.00 98.44 102 PRO A N 1
ATOM 791 C CA . PRO A 1 102 ? -13.245 -9.505 -0.909 1.00 98.44 102 PRO A CA 1
ATOM 792 C C . PRO A 1 102 ? -12.133 -8.455 -0.975 1.00 98.44 102 PRO A C 1
ATOM 794 O O . PRO A 1 102 ? -11.621 -8.162 -2.056 1.00 98.44 102 PRO A O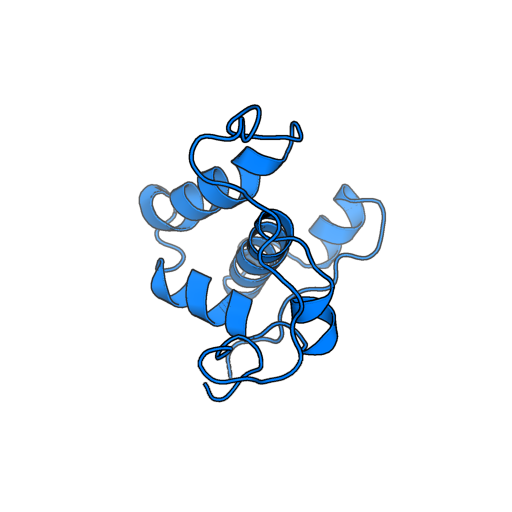 1
ATOM 797 N N . PHE A 1 103 ? -11.703 -7.972 0.191 1.00 98.62 103 PHE A N 1
ATOM 798 C CA . PHE A 1 103 ? -10.586 -7.042 0.341 1.00 98.62 103 PHE A CA 1
ATOM 799 C C . PHE A 1 103 ? -9.575 -7.633 1.342 1.00 98.62 103 PHE A C 1
ATOM 801 O O . PHE A 1 103 ? -9.594 -7.295 2.526 1.00 98.62 103 PHE A O 1
ATOM 808 N N . PRO A 1 104 ? -8.704 -8.566 0.912 1.00 98.06 104 PRO A N 1
ATOM 809 C CA . PRO A 1 104 ? -7.738 -9.191 1.810 1.00 98.06 104 PRO A CA 1
ATOM 810 C C . PRO A 1 104 ? -6.678 -8.182 2.281 1.00 98.06 104 PRO A C 1
ATOM 812 O O . PRO A 1 104 ? -5.973 -7.580 1.472 1.00 98.06 104 PRO A O 1
ATOM 815 N N . LEU A 1 105 ? -6.542 -8.038 3.600 1.00 98.62 105 LEU A N 1
ATOM 816 C CA . LEU A 1 105 ? -5.615 -7.107 4.253 1.00 98.62 105 LEU A CA 1
ATOM 817 C C . LEU A 1 105 ? -4.249 -7.749 4.561 1.00 98.62 105 LEU A C 1
ATOM 819 O O . LEU A 1 105 ? -4.087 -8.974 4.544 1.00 98.62 105 LEU A O 1
ATOM 823 N N . SER A 1 106 ? -3.255 -6.913 4.878 1.00 98.12 106 SER A N 1
ATOM 824 C CA . SER A 1 106 ? -2.007 -7.365 5.508 1.00 98.12 106 SER A CA 1
ATOM 825 C C . SER A 1 106 ? -2.277 -8.020 6.869 1.00 98.12 106 SER A C 1
ATOM 827 O O . SER A 1 106 ? -3.246 -7.691 7.549 1.00 98.12 106 SER A O 1
ATOM 829 N N . ARG A 1 107 ? -1.407 -8.949 7.290 1.00 97.81 107 ARG A N 1
ATOM 830 C CA . ARG A 1 107 ? -1.507 -9.588 8.619 1.00 97.81 107 ARG A CA 1
ATOM 831 C C . ARG A 1 107 ? -1.313 -8.542 9.711 1.00 97.81 107 ARG A C 1
ATOM 833 O O . ARG A 1 107 ? -0.409 -7.747 9.497 1.00 97.81 107 ARG A O 1
ATOM 840 N N . PRO A 1 108 ? -2.030 -8.575 10.851 1.00 93.19 108 PRO A N 1
ATOM 841 C CA . PRO A 1 108 ? -1.937 -7.569 11.916 1.00 93.19 108 PRO A CA 1
ATOM 842 C C . PRO A 1 108 ? -0.529 -7.425 12.514 1.00 93.19 108 PRO A C 1
ATOM 844 O O . PRO A 1 108 ? 0.300 -8.328 12.384 1.00 93.19 108 PRO A O 1
ATOM 847 N N . SER A 1 109 ? -0.240 -6.283 13.151 1.00 86.69 109 SER A N 1
ATOM 848 C CA . SER A 1 109 ? 0.996 -6.113 13.922 1.00 86.69 109 SER A CA 1
ATOM 849 C C . SER A 1 109 ? 0.897 -6.934 15.209 1.00 86.69 109 SER A C 1
ATOM 851 O O . SER A 1 109 ? -0.006 -6.681 16.007 1.00 86.69 109 SER A O 1
ATOM 853 N N . GLU A 1 110 ? 1.787 -7.912 15.387 1.00 66.38 110 GLU A N 1
ATOM 854 C CA . GLU A 1 110 ? 1.973 -8.610 16.671 1.00 66.38 110 GLU A CA 1
ATOM 855 C C . GLU A 1 110 ? 2.475 -7.671 17.776 1.00 66.38 110 GLU A C 1
ATOM 857 O O . GLU A 1 110 ? 3.266 -6.749 17.458 1.00 66.38 110 GLU A O 1
#

Radius of gyration: 15.59 Å; chains: 1; bounding box: 40×31×39 Å

Organism: NCBI:txid909549

Foldseek 3Di:
DPAPVPCPPDDDDDDDPDDPPDDPPDPDPDPCLVPLVVLVCCCVPVVVQDDVVQLVVQLRQADRVCNVPDDDSVSSVQSSVQSCCLSVVDPLVVVCVVVVHHRDHGDDDD

Secondary structure (DSSP, 8-state):
--STT--TT-------S--TT-----S-SSTTTTHHHHHHHIIIIIS----HHHHHHHHHTS-HHHHHHS-HHHHHHHHHHHHHHHTTSS-HHHHHHHHTS--PPPPPP-

InterPro domains:
  IPR008990 Electron transport accessory-like domain superfamily [SSF50090] (1-101)
  IPR042262 Nitrile hydratase beta subunit, N-terminal [G3DSA:1.10.472.20] (1-110)
  IPR049054 Nitrile hydratase beta subunit-like, N-terminal domain [PF21006] (1-97)

pLDDT: mean 98.0, std 3.41, range [66.38, 98.94]

Sequence (110 aa):
MDGVHDLAGVQGFGKVPHTVNADIGPTFHAEWEHLPYSLMFAGVAELGAFSVDEVRYVVERMEPRHYMMTPYYERYVIGVAALMVEKGILTQEELESLAGGPFPLSRPSE